Protein AF-A0A0R2CPC1-F1 (afdb_monomer_lite)

pLDDT: mean 73.14, std 15.4, range [54.59, 97.88]

Structure (mmCIF, N/CA/C/O backbone):
data_AF-A0A0R2CPC1-F1
#
_entry.id   AF-A0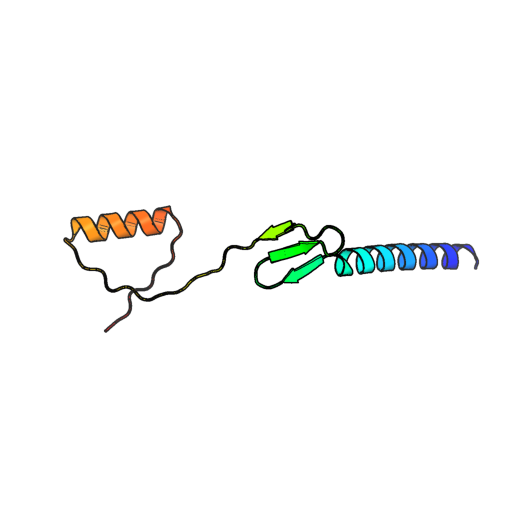A0R2CPC1-F1
#
loop_
_atom_site.group_PDB
_atom_site.id
_atom_site.type_symbol
_atom_site.label_atom_id
_atom_site.label_alt_id
_atom_site.label_comp_id
_atom_site.label_asym_id
_atom_site.label_entity_id
_atom_site.label_seq_id
_atom_site.pdbx_PDB_ins_code
_atom_site.Cartn_x
_atom_site.Cartn_y
_atom_site.Cartn_z
_atom_site.occupancy
_atom_site.B_iso_or_equiv
_atom_site.auth_seq_id
_atom_site.auth_comp_id
_atom_site.auth_asym_id
_atom_site.auth_atom_id
_atom_site.pdbx_PDB_model_num
ATOM 1 N N . MET A 1 1 ? 30.395 -24.227 -47.504 1.00 54.81 1 MET A N 1
ATOM 2 C CA . MET A 1 1 ? 31.121 -23.292 -46.615 1.00 54.81 1 MET A CA 1
ATOM 3 C C . MET A 1 1 ? 30.385 -21.952 -46.529 1.00 54.81 1 MET A C 1
ATOM 5 O O . MET A 1 1 ? 29.893 -21.657 -45.455 1.00 54.81 1 MET A O 1
ATOM 9 N N . GLN A 1 2 ? 30.123 -21.256 -47.645 1.00 57.84 2 GLN A N 1
ATOM 10 C CA . GLN A 1 2 ? 29.467 -19.927 -47.661 1.00 57.84 2 GLN A CA 1
ATOM 11 C C . GLN A 1 2 ? 28.066 -19.817 -47.009 1.00 57.84 2 GLN A C 1
ATOM 13 O O . GLN A 1 2 ? 27.732 -18.778 -46.450 1.00 57.84 2 GLN A O 1
ATOM 18 N N . GLN A 1 3 ? 27.226 -20.863 -47.037 1.00 57.22 3 GLN A N 1
ATOM 19 C CA . GLN A 1 3 ? 25.874 -20.781 -46.447 1.00 57.22 3 GLN A CA 1
ATOM 20 C C . GLN A 1 3 ? 25.860 -20.782 -44.905 1.00 57.22 3 GLN A C 1
ATOM 22 O O . GLN A 1 3 ? 24.925 -20.250 -44.310 1.00 57.22 3 GLN A O 1
ATOM 27 N N . LYS A 1 4 ? 26.884 -21.350 -44.246 1.00 58.19 4 LYS A N 1
ATOM 28 C CA . LYS A 1 4 ? 26.977 -21.350 -42.772 1.00 58.19 4 LYS A CA 1
ATOM 29 C C . LYS A 1 4 ? 27.379 -19.973 -42.234 1.00 58.19 4 LYS A C 1
ATOM 31 O O . LYS A 1 4 ? 26.779 -19.504 -41.273 1.00 58.19 4 LYS A O 1
ATOM 36 N N . GLU A 1 5 ? 28.294 -19.293 -42.920 1.00 59.47 5 GLU A N 1
ATOM 37 C CA . GLU A 1 5 ? 28.759 -17.948 -42.551 1.00 59.47 5 GLU A CA 1
ATOM 38 C C . GLU A 1 5 ? 27.647 -16.893 -42.676 1.00 59.47 5 GLU A C 1
ATOM 40 O O . GLU A 1 5 ? 27.516 -16.021 -41.819 1.00 59.47 5 GLU A O 1
ATOM 45 N N . ALA A 1 6 ? 26.776 -17.007 -43.687 1.00 60.31 6 ALA A N 1
ATOM 46 C CA . ALA A 1 6 ? 25.626 -16.112 -43.847 1.00 60.31 6 ALA A CA 1
ATOM 47 C C . ALA A 1 6 ? 24.577 -16.276 -42.728 1.00 60.31 6 ALA A C 1
ATOM 49 O O . ALA A 1 6 ? 23.959 -15.298 -42.304 1.00 60.31 6 ALA A O 1
ATOM 50 N N . ALA A 1 7 ? 24.381 -17.501 -42.229 1.00 62.25 7 ALA A N 1
ATOM 51 C CA . ALA A 1 7 ? 23.465 -17.777 -41.124 1.00 62.25 7 ALA A CA 1
ATOM 52 C C . ALA A 1 7 ? 24.022 -17.280 -39.778 1.00 62.25 7 ALA A C 1
ATOM 54 O O . ALA A 1 7 ? 23.280 -16.687 -38.994 1.00 62.25 7 ALA A O 1
ATOM 55 N N . GLU A 1 8 ? 25.322 -17.459 -39.526 1.00 61.41 8 GLU A N 1
ATOM 56 C CA . GLU A 1 8 ? 25.988 -16.890 -38.346 1.00 61.41 8 GLU A CA 1
ATOM 57 C C . GLU A 1 8 ? 26.019 -15.359 -38.374 1.00 61.41 8 GLU A C 1
ATOM 59 O O . GLU A 1 8 ? 25.762 -14.726 -37.353 1.00 61.41 8 GLU A O 1
ATOM 64 N N . SER A 1 9 ? 26.269 -14.750 -39.536 1.00 63.38 9 SER A N 1
ATOM 65 C CA . SER A 1 9 ? 26.252 -13.291 -39.695 1.00 63.38 9 SER A CA 1
ATOM 66 C C . SER A 1 9 ? 24.870 -12.696 -39.409 1.00 63.38 9 SER A C 1
ATOM 68 O O . SER A 1 9 ? 24.770 -11.699 -38.696 1.00 63.38 9 SER A O 1
ATOM 70 N N . ARG A 1 10 ? 23.791 -13.344 -39.874 1.00 62.19 10 ARG A N 1
ATOM 71 C CA . ARG A 1 10 ? 22.419 -12.912 -39.563 1.00 62.19 10 ARG A CA 1
ATOM 72 C C . ARG A 1 10 ? 22.095 -13.034 -38.078 1.00 62.19 10 ARG A C 1
ATOM 74 O O . ARG A 1 10 ? 21.542 -12.094 -37.526 1.00 62.19 10 ARG A O 1
ATOM 81 N N . ARG A 1 11 ? 22.478 -14.135 -37.421 1.00 62.12 11 ARG A N 1
ATOM 82 C CA . ARG A 1 11 ? 22.273 -14.302 -35.970 1.00 62.12 11 ARG A CA 1
ATOM 83 C C . ARG A 1 11 ? 22.997 -13.225 -35.167 1.00 62.12 11 ARG A C 1
ATOM 85 O O . ARG A 1 11 ? 22.365 -12.576 -34.344 1.00 62.12 11 ARG A O 1
ATOM 92 N N . LYS A 1 12 ? 24.266 -12.955 -35.489 1.00 61.38 12 LYS A N 1
ATOM 93 C CA . LYS A 1 12 ? 25.043 -11.880 -34.852 1.00 61.38 12 LYS A CA 1
ATOM 94 C C . LYS A 1 12 ? 24.432 -10.497 -35.083 1.00 61.38 12 LYS A C 1
ATOM 96 O O . LYS A 1 12 ? 24.440 -9.681 -34.172 1.00 61.38 12 LYS A O 1
ATOM 101 N N . ALA A 1 13 ? 23.880 -10.230 -36.268 1.00 62.97 13 ALA A N 1
ATOM 102 C CA . ALA A 1 13 ? 23.198 -8.967 -36.553 1.00 62.97 13 ALA A CA 1
ATOM 103 C C . ALA A 1 13 ? 21.897 -8.812 -35.747 1.00 62.97 13 ALA A C 1
ATOM 105 O O . ALA A 1 13 ? 21.617 -7.726 -35.249 1.00 62.97 13 ALA A O 1
ATOM 106 N N . THR A 1 14 ? 21.121 -9.886 -35.577 1.00 63.47 14 THR A N 1
ATOM 107 C CA . THR A 1 14 ? 19.898 -9.872 -34.757 1.00 63.47 14 THR A CA 1
ATOM 108 C C . THR A 1 14 ? 20.213 -9.736 -33.266 1.00 63.47 14 THR A C 1
ATOM 110 O O . THR A 1 14 ? 19.557 -8.967 -32.572 1.00 63.47 14 THR A O 1
ATOM 113 N N . GLU A 1 15 ? 21.246 -10.421 -32.774 1.00 60.16 15 GLU A N 1
ATOM 114 C CA . GLU A 1 15 ? 21.719 -10.289 -31.390 1.00 60.16 15 GLU A CA 1
ATOM 115 C C . GLU A 1 15 ? 22.287 -8.892 -31.113 1.00 60.16 15 GLU A C 1
ATOM 117 O O . GLU A 1 15 ? 22.009 -8.317 -30.064 1.00 60.16 15 GLU A O 1
ATOM 122 N N . ALA A 1 16 ? 23.017 -8.308 -32.068 1.00 60.34 16 ALA A N 1
ATOM 123 C CA . ALA A 1 16 ? 23.501 -6.936 -31.972 1.00 60.34 16 ALA A CA 1
ATOM 124 C C . ALA A 1 16 ? 22.351 -5.919 -32.003 1.00 60.34 16 ALA A C 1
ATOM 126 O O . ALA A 1 16 ? 22.364 -4.984 -31.212 1.00 60.34 16 ALA A O 1
ATOM 127 N N . ALA A 1 17 ? 21.335 -6.109 -32.850 1.00 59.97 17 ALA A N 1
ATOM 128 C CA . ALA A 1 17 ? 20.155 -5.244 -32.877 1.00 59.97 17 ALA A CA 1
ATOM 129 C C . ALA A 1 17 ? 19.377 -5.299 -31.552 1.00 59.97 17 ALA A C 1
ATOM 131 O O . ALA A 1 17 ? 19.048 -4.256 -30.999 1.00 59.97 17 ALA A O 1
ATOM 132 N N . ALA A 1 18 ? 19.181 -6.494 -30.989 1.00 59.75 18 ALA A N 1
ATOM 133 C CA . ALA A 1 18 ? 18.538 -6.664 -29.686 1.00 59.75 18 ALA A CA 1
ATOM 134 C C . ALA A 1 18 ? 19.378 -6.086 -28.531 1.00 59.75 18 ALA A C 1
ATOM 136 O O . ALA A 1 18 ? 18.834 -5.554 -27.565 1.00 59.75 18 ALA A O 1
ATOM 137 N N . ALA A 1 19 ? 20.710 -6.174 -28.614 1.00 58.31 19 ALA A N 1
ATOM 138 C CA . ALA A 1 19 ? 21.606 -5.541 -27.650 1.00 58.31 19 ALA A CA 1
ATOM 139 C C . ALA A 1 19 ? 21.557 -4.008 -27.751 1.00 58.31 19 ALA A C 1
ATOM 141 O O . ALA A 1 19 ? 21.537 -3.335 -26.725 1.00 58.31 19 ALA A O 1
ATOM 142 N N . VAL A 1 20 ? 21.479 -3.462 -28.968 1.00 60.06 20 VAL A N 1
ATOM 143 C CA . VAL A 1 20 ? 21.329 -2.022 -29.213 1.00 60.06 20 VAL A CA 1
ATOM 144 C C . VAL A 1 20 ? 19.968 -1.523 -28.724 1.00 60.06 20 VAL A C 1
ATOM 146 O O . VAL A 1 20 ? 19.922 -0.494 -28.064 1.00 60.06 20 VAL A O 1
ATOM 149 N N . GLU A 1 21 ? 18.875 -2.257 -28.947 1.00 56.41 21 GLU A N 1
ATOM 150 C CA . GLU A 1 21 ? 17.561 -1.915 -28.377 1.00 56.41 21 GLU A CA 1
ATOM 151 C C . GLU A 1 21 ? 17.557 -1.952 -26.845 1.00 56.41 21 GLU A C 1
ATOM 153 O O . GLU A 1 21 ? 17.012 -1.054 -26.212 1.00 56.41 21 GLU A O 1
ATOM 158 N N . LYS A 1 22 ? 18.239 -2.920 -26.221 1.00 5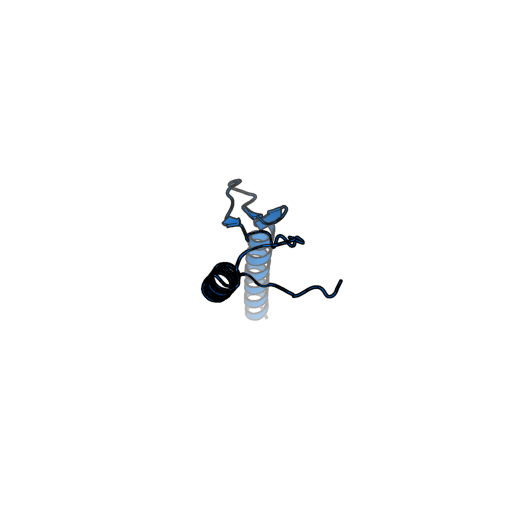7.72 22 LYS A N 1
ATOM 159 C CA . LYS A 1 22 ? 18.410 -2.933 -24.759 1.00 57.72 22 LYS A CA 1
ATOM 160 C C . LYS A 1 22 ? 19.259 -1.775 -24.239 1.00 57.72 22 LYS A C 1
ATOM 162 O O . LYS A 1 22 ? 19.018 -1.322 -23.130 1.00 57.72 22 LYS A O 1
ATOM 167 N N . MET A 1 23 ? 20.234 -1.289 -25.010 1.00 58.53 23 MET A N 1
ATOM 168 C CA . MET A 1 23 ? 21.014 -0.099 -24.644 1.00 58.53 23 MET A CA 1
ATOM 169 C C . MET A 1 23 ? 20.193 1.193 -24.718 1.00 58.53 23 MET A C 1
ATOM 171 O O . MET A 1 23 ? 20.565 2.167 -24.070 1.00 58.53 23 MET A O 1
ATOM 175 N N . LYS A 1 24 ? 19.092 1.200 -25.480 1.00 59.50 24 LYS A N 1
ATOM 176 C CA . LYS A 1 24 ? 18.205 2.360 -25.621 1.00 59.50 24 LYS A CA 1
ATOM 177 C C . LYS A 1 24 ? 17.242 2.535 -24.450 1.00 59.50 24 LYS A C 1
ATOM 179 O O . LYS A 1 24 ? 16.654 3.601 -24.323 1.00 59.50 24 LYS A O 1
ATOM 184 N N . LEU A 1 25 ? 17.106 1.534 -23.584 1.00 56.97 25 LEU A N 1
ATOM 185 C CA . LEU A 1 25 ? 16.283 1.591 -22.382 1.00 56.97 25 LEU A CA 1
ATOM 186 C C . LEU A 1 25 ? 17.208 1.675 -21.168 1.00 56.97 25 LEU A C 1
ATOM 188 O O . LEU A 1 25 ? 17.911 0.717 -20.847 1.00 56.97 25 LEU A O 1
ATOM 192 N N . GLN A 1 26 ? 17.224 2.821 -20.490 1.00 61.84 26 GLN A N 1
ATOM 193 C CA . GLN A 1 26 ? 17.953 2.979 -19.235 1.00 61.84 26 GLN A CA 1
ATOM 194 C C . GLN A 1 26 ? 16.983 3.036 -18.065 1.00 61.84 26 GLN A C 1
ATOM 196 O O . GLN A 1 26 ? 16.017 3.796 -18.061 1.00 61.84 26 GLN A O 1
ATOM 201 N N . GLN A 1 27 ? 17.276 2.242 -17.041 1.00 54.59 27 GLN A N 1
ATOM 202 C CA . GLN A 1 27 ? 16.579 2.317 -15.769 1.00 54.59 27 GLN A CA 1
ATOM 203 C C . GLN A 1 27 ? 17.152 3.495 -14.972 1.00 54.59 27 GLN A C 1
ATOM 205 O O . GLN A 1 27 ? 18.341 3.516 -14.644 1.00 54.59 27 GLN A O 1
ATOM 210 N N . TYR A 1 28 ? 16.320 4.493 -14.694 1.00 55.62 28 TYR A N 1
ATOM 211 C CA . TYR A 1 28 ? 16.660 5.646 -13.872 1.00 55.62 28 TYR A CA 1
ATOM 212 C C . TYR A 1 28 ? 15.669 5.729 -12.710 1.00 55.62 28 TYR A C 1
ATOM 214 O O . TYR A 1 28 ? 14.489 6.015 -12.902 1.00 55.62 28 TYR A O 1
ATOM 222 N N . HIS A 1 29 ? 16.154 5.463 -11.494 1.00 65.44 29 HIS A N 1
ATOM 223 C CA . HIS A 1 29 ? 15.305 5.187 -10.327 1.00 65.44 29 HIS A CA 1
ATOM 224 C C . HIS A 1 29 ? 14.287 4.071 -10.635 1.00 65.44 29 HIS A C 1
ATOM 226 O O . HIS A 1 29 ? 14.682 2.972 -11.014 1.00 65.44 29 HIS A O 1
ATOM 232 N N . GLU A 1 30 ? 12.994 4.355 -10.489 1.00 60.66 30 GLU A N 1
ATOM 233 C CA . GLU A 1 30 ? 11.879 3.415 -10.670 1.00 60.66 30 GLU A CA 1
ATOM 234 C C . GLU A 1 30 ? 11.246 3.531 -12.060 1.00 60.66 30 GLU A C 1
ATOM 236 O O . GLU A 1 30 ? 10.158 3.020 -12.325 1.00 60.66 30 GLU A O 1
ATOM 241 N N . GLN A 1 31 ? 11.915 4.256 -12.955 1.00 55.47 31 GLN A N 1
ATOM 242 C CA . GLN A 1 31 ? 11.421 4.553 -14.284 1.00 55.47 31 GLN A CA 1
ATOM 243 C C . GLN A 1 31 ? 12.355 3.948 -15.322 1.00 55.47 31 GLN A C 1
ATOM 245 O O . GLN A 1 31 ? 13.575 4.108 -15.274 1.00 55.47 31 GLN A O 1
ATOM 250 N N . THR A 1 32 ? 11.774 3.248 -16.285 1.00 67.38 32 THR A N 1
ATOM 251 C CA . THR A 1 32 ? 12.467 2.869 -17.513 1.00 67.38 32 THR A CA 1
ATOM 252 C C . THR A 1 32 ? 12.297 4.011 -18.497 1.00 67.38 32 THR A C 1
ATOM 254 O O . THR A 1 32 ? 11.172 4.329 -18.881 1.00 67.38 32 THR A O 1
ATOM 257 N N . ILE A 1 33 ? 13.406 4.637 -18.877 1.00 62.44 33 ILE A N 1
ATOM 258 C CA . ILE A 1 33 ? 13.435 5.766 -19.802 1.00 62.44 33 ILE A CA 1
ATOM 259 C C . ILE A 1 33 ? 13.967 5.277 -21.146 1.00 62.44 33 ILE A C 1
ATOM 261 O O . ILE A 1 33 ? 15.010 4.620 -21.211 1.00 62.44 33 ILE A O 1
ATOM 265 N N . ASP A 1 34 ? 13.258 5.623 -22.216 1.00 68.94 34 ASP A N 1
ATOM 266 C CA . ASP A 1 34 ? 13.780 5.534 -23.571 1.00 68.94 34 ASP A CA 1
ATOM 267 C C . ASP A 1 34 ? 14.797 6.662 -23.771 1.00 68.94 34 ASP A C 1
ATOM 269 O O . ASP A 1 34 ? 14.477 7.848 -23.731 1.00 68.94 34 ASP A O 1
ATOM 273 N N . THR A 1 35 ? 16.057 6.290 -23.933 1.00 64.69 35 THR A N 1
ATOM 274 C CA . THR A 1 35 ? 17.180 7.224 -24.076 1.00 64.69 35 THR A CA 1
ATOM 275 C C . THR A 1 35 ? 17.227 7.940 -25.428 1.00 64.69 35 THR A C 1
ATOM 277 O O . THR A 1 35 ? 17.958 8.922 -25.548 1.00 64.69 35 THR A O 1
ATOM 280 N N . GLU A 1 36 ? 16.473 7.493 -26.440 1.00 68.81 36 GLU A N 1
ATOM 281 C CA . GLU A 1 36 ? 16.374 8.176 -27.736 1.00 68.81 36 GLU A CA 1
ATOM 282 C C . GLU A 1 36 ? 15.307 9.273 -27.724 1.00 68.81 36 GLU A C 1
ATOM 284 O O . GLU A 1 36 ? 15.523 10.336 -28.310 1.00 68.81 36 GLU A O 1
ATOM 289 N N . THR A 1 37 ? 14.168 9.039 -27.065 1.00 67.69 37 THR A N 1
ATOM 290 C CA . THR A 1 37 ? 13.048 9.999 -27.031 1.00 67.69 37 THR A CA 1
ATOM 291 C C . THR A 1 37 ? 12.978 10.813 -25.740 1.00 67.69 37 THR A C 1
ATOM 293 O O . THR A 1 37 ? 12.386 11.892 -25.724 1.00 67.69 37 THR A O 1
ATOM 296 N N . GLY A 1 38 ? 13.599 10.327 -24.663 1.00 61.69 38 GLY A N 1
ATOM 297 C CA . GLY A 1 38 ? 13.477 10.886 -23.317 1.00 61.69 38 GLY A CA 1
ATOM 298 C C . GLY A 1 38 ? 12.139 10.570 -22.640 1.00 61.69 38 GLY A C 1
ATOM 299 O O . GLY A 1 38 ? 11.825 11.175 -21.615 1.00 61.69 38 GLY A O 1
ATOM 300 N N . GLU A 1 39 ? 11.337 9.660 -23.200 1.00 65.56 39 GLU A N 1
ATOM 301 C CA . GLU A 1 39 ? 10.026 9.298 -22.661 1.00 65.56 39 GLU A CA 1
ATOM 302 C C . GLU A 1 39 ? 10.124 8.195 -21.598 1.00 65.56 39 GLU A C 1
ATOM 304 O O . GLU A 1 39 ? 10.926 7.263 -21.688 1.00 65.56 39 GLU A O 1
ATOM 309 N N . ILE A 1 40 ? 9.272 8.295 -20.575 1.00 64.69 40 ILE A N 1
ATOM 310 C CA . ILE A 1 40 ? 9.136 7.276 -19.532 1.00 64.69 40 ILE A CA 1
ATOM 311 C C . ILE A 1 40 ? 8.261 6.152 -20.091 1.00 64.69 40 ILE A C 1
ATOM 313 O O . ILE A 1 40 ? 7.064 6.333 -20.303 1.00 64.69 40 ILE A O 1
ATOM 317 N N . VAL A 1 41 ? 8.862 4.989 -20.320 1.00 65.94 41 VAL A N 1
ATOM 318 C CA . VAL A 1 41 ? 8.214 3.821 -20.940 1.00 65.94 41 VAL A CA 1
ATOM 319 C C . VAL A 1 41 ? 7.508 2.953 -19.898 1.00 65.94 41 VAL A C 1
ATOM 321 O O . VAL A 1 41 ? 6.516 2.291 -20.193 1.00 65.94 41 VAL A O 1
ATOM 324 N N . ALA A 1 42 ? 7.998 2.971 -18.659 1.00 58.97 42 ALA A N 1
ATOM 325 C CA . ALA A 1 42 ? 7.367 2.317 -17.520 1.00 58.97 42 ALA A CA 1
ATOM 326 C C . ALA A 1 42 ? 7.791 3.021 -16.229 1.00 58.97 42 ALA A C 1
ATOM 328 O O . ALA A 1 42 ? 8.974 3.299 -16.053 1.00 58.97 42 ALA A O 1
ATOM 329 N N . ALA A 1 43 ? 6.844 3.290 -15.333 1.00 56.09 43 ALA A N 1
ATOM 330 C CA . ALA A 1 43 ? 7.110 3.698 -13.958 1.00 56.09 43 ALA A CA 1
ATOM 331 C C . ALA A 1 43 ? 6.601 2.578 -13.053 1.00 56.09 43 ALA A C 1
ATOM 333 O O . ALA A 1 43 ? 5.391 2.352 -12.976 1.00 56.09 43 ALA A O 1
ATOM 334 N N . GLU A 1 44 ? 7.508 1.840 -12.424 1.00 59.75 44 GLU A N 1
ATOM 335 C CA . GLU A 1 44 ? 7.116 0.907 -11.375 1.00 59.75 44 GLU A CA 1
ATOM 336 C C . GLU A 1 44 ? 6.831 1.737 -10.117 1.00 59.75 44 GLU A C 1
ATOM 338 O O . GLU A 1 44 ? 7.659 2.565 -9.739 1.00 59.75 44 GLU A O 1
ATOM 343 N N . PRO A 1 45 ? 5.647 1.620 -9.496 1.00 60.62 45 PRO A N 1
ATOM 344 C CA . PRO A 1 45 ? 5.376 2.357 -8.272 1.00 60.62 45 PRO A CA 1
ATOM 345 C C . PRO A 1 45 ? 6.344 1.908 -7.172 1.00 60.62 45 PRO A C 1
ATOM 347 O O . PRO A 1 45 ? 6.466 0.710 -6.907 1.00 60.62 45 PRO A O 1
ATOM 350 N N . SER A 1 46 ? 6.995 2.873 -6.516 1.00 66.44 46 SER A N 1
ATOM 351 C CA . SER A 1 46 ? 7.799 2.640 -5.315 1.00 66.44 46 SER A CA 1
ATOM 352 C C . SER A 1 46 ? 6.990 1.886 -4.279 1.00 66.44 46 SER A C 1
ATOM 354 O O . SER A 1 46 ? 5.914 2.340 -3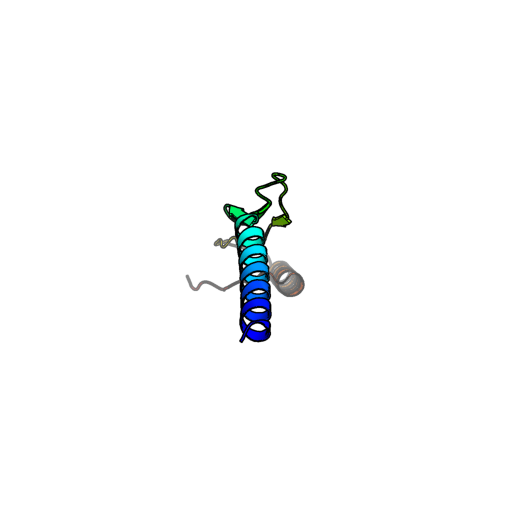.877 1.00 66.44 46 SER A O 1
ATOM 356 N N . LEU A 1 47 ? 7.544 0.798 -3.753 1.00 68.75 47 LEU A N 1
ATOM 357 C CA . LEU A 1 47 ? 7.083 0.283 -2.471 1.00 68.75 47 LEU A CA 1
ATOM 358 C C . LEU A 1 47 ? 7.596 1.222 -1.376 1.00 68.75 47 LEU A C 1
ATOM 360 O O . LEU A 1 47 ? 8.801 1.365 -1.176 1.00 68.75 47 LEU A O 1
ATOM 364 N N . ILE A 1 48 ? 6.671 1.881 -0.680 1.00 78.12 48 ILE A N 1
AT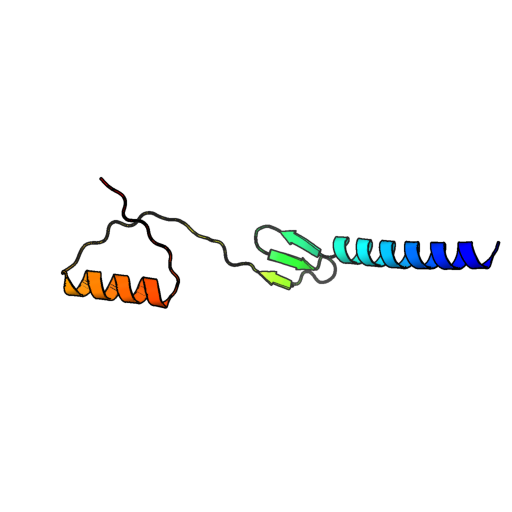OM 365 C CA . ILE A 1 48 ? 6.972 2.722 0.479 1.00 78.12 48 ILE A CA 1
ATOM 366 C C . ILE A 1 48 ? 6.538 1.963 1.729 1.00 78.12 48 ILE A C 1
ATOM 368 O O . ILE A 1 48 ? 5.349 1.722 1.929 1.00 78.12 48 ILE A O 1
ATOM 372 N N . GLU A 1 49 ? 7.500 1.630 2.587 1.00 82.56 49 GLU A N 1
ATOM 373 C CA . GLU A 1 49 ? 7.251 1.032 3.898 1.00 82.56 49 GLU A CA 1
ATOM 374 C C . GLU A 1 49 ? 7.327 2.105 4.994 1.00 82.56 49 GLU A C 1
ATOM 376 O O . GLU A 1 49 ? 8.220 2.958 5.001 1.00 82.56 49 GLU A O 1
ATOM 381 N N . THR A 1 50 ? 6.373 2.098 5.928 1.00 83.12 50 THR A N 1
ATOM 382 C CA . THR A 1 50 ? 6.371 3.021 7.070 1.00 83.12 50 THR A CA 1
ATOM 383 C C . THR A 1 50 ? 5.616 2.445 8.266 1.00 83.12 50 THR A C 1
ATOM 385 O O . THR A 1 50 ? 4.729 1.606 8.112 1.00 83.12 50 THR A O 1
ATOM 388 N N . THR A 1 51 ? 5.928 2.937 9.467 1.00 89.31 51 THR A N 1
ATOM 389 C CA . THR A 1 51 ? 5.289 2.507 10.717 1.00 89.31 51 THR A CA 1
ATOM 390 C C . THR A 1 51 ? 4.291 3.552 11.199 1.00 89.31 51 THR A C 1
ATOM 392 O O . THR A 1 51 ? 4.658 4.688 11.501 1.00 89.31 51 THR A O 1
ATOM 395 N N . LEU A 1 52 ? 3.024 3.155 11.344 1.00 87.62 52 LEU A N 1
ATOM 396 C CA . LEU A 1 52 ? 1.950 4.011 11.849 1.00 87.62 52 LEU A CA 1
ATOM 397 C C . LEU A 1 52 ? 1.413 3.496 13.186 1.00 87.62 52 LEU A C 1
ATOM 399 O O . LEU A 1 52 ? 1.116 2.313 13.342 1.00 87.62 52 LEU A O 1
ATOM 403 N N . LYS A 1 53 ? 1.202 4.407 14.142 1.00 90.50 53 LYS A N 1
ATOM 404 C CA . LYS A 1 53 ? 0.408 4.125 15.344 1.00 90.50 53 LYS A CA 1
ATOM 405 C C . LYS A 1 53 ? -1.042 4.514 15.086 1.00 90.50 53 LYS A C 1
ATOM 407 O O . LYS A 1 53 ? -1.342 5.690 14.897 1.00 90.50 53 LYS A O 1
ATOM 412 N N . ILE A 1 54 ? -1.936 3.533 15.128 1.00 91.19 54 ILE A N 1
ATOM 413 C CA . ILE A 1 54 ? -3.355 3.710 14.808 1.00 91.19 54 ILE A CA 1
ATOM 414 C C . ILE A 1 54 ? -4.192 3.459 16.065 1.00 91.19 54 ILE A C 1
ATOM 416 O O . ILE A 1 54 ? -4.007 2.455 16.750 1.00 91.19 54 ILE A O 1
ATOM 420 N N . SER A 1 55 ? -5.123 4.368 16.357 1.00 94.25 55 SER A N 1
ATOM 421 C CA . SER A 1 55 ? -6.022 4.294 17.514 1.00 94.25 55 SER A CA 1
ATOM 422 C C . SER A 1 55 ? -7.454 4.585 17.076 1.00 94.25 55 SER A C 1
ATOM 424 O O . SER A 1 55 ? -7.686 5.510 16.303 1.00 94.25 55 SER A O 1
ATOM 426 N N . GLY A 1 56 ? -8.420 3.831 17.595 1.00 94.12 56 GLY A N 1
ATOM 427 C CA . GLY A 1 56 ? -9.837 4.008 17.284 1.00 94.12 56 GLY A CA 1
ATOM 428 C C . GLY A 1 56 ? -10.716 3.040 18.070 1.00 94.12 56 GLY A C 1
ATOM 429 O O . GLY A 1 56 ? -10.221 2.245 18.874 1.00 94.12 56 GLY A O 1
ATOM 430 N N . THR A 1 57 ? -12.026 3.095 17.841 1.00 97.88 57 THR A N 1
ATOM 431 C CA . THR A 1 57 ? -12.961 2.094 18.370 1.00 97.88 57 THR A CA 1
ATOM 432 C C . THR A 1 57 ? -12.762 0.746 17.673 1.00 97.88 57 THR A C 1
ATOM 434 O O . THR A 1 57 ? -12.210 0.665 16.574 1.00 97.88 57 THR A O 1
ATOM 437 N N . LYS A 1 58 ? -13.258 -0.339 18.282 1.00 96.12 58 LYS A N 1
ATOM 438 C CA . LYS A 1 58 ? -13.193 -1.682 17.684 1.00 96.12 58 LYS A CA 1
ATOM 439 C C . LYS A 1 58 ? -13.782 -1.712 16.268 1.00 96.12 58 LYS A C 1
ATOM 441 O O . LYS A 1 58 ? -13.197 -2.317 15.380 1.00 96.12 58 LYS A O 1
ATOM 446 N N . GLU A 1 59 ? -14.916 -1.048 16.060 1.00 97.69 59 GLU A N 1
ATOM 447 C CA . GLU A 1 59 ? -15.601 -0.982 14.764 1.00 97.69 59 GLU A CA 1
ATOM 448 C C . GLU A 1 59 ? -14.748 -0.270 13.708 1.00 97.69 59 GLU A C 1
ATOM 450 O O . GLU A 1 59 ? -14.617 -0.766 12.591 1.00 97.69 59 GLU A O 1
ATOM 455 N N . GLN A 1 60 ? -14.103 0.841 14.080 1.00 96.94 60 GLN A N 1
ATOM 456 C CA . GLN A 1 60 ? -13.205 1.587 13.195 1.00 96.94 60 GLN A CA 1
ATOM 457 C C . GLN A 1 60 ? -11.981 0.757 12.796 1.00 96.94 60 GLN A C 1
ATOM 459 O O . GLN A 1 60 ? -11.614 0.727 11.624 1.00 96.94 60 GLN A O 1
ATOM 464 N N . LEU A 1 61 ? -11.372 0.045 13.748 1.00 95.81 61 LEU A N 1
ATOM 465 C CA . LEU A 1 61 ? -10.195 -0.784 13.477 1.00 95.81 61 LEU A CA 1
ATOM 466 C C . LEU A 1 61 ? -10.532 -2.005 12.608 1.00 95.81 61 LEU A C 1
ATOM 468 O O . LEU A 1 61 ? -9.740 -2.387 11.750 1.00 95.81 61 LEU A O 1
ATOM 472 N N . VAL A 1 62 ? -11.722 -2.592 12.772 1.00 96.31 62 VAL A N 1
ATOM 473 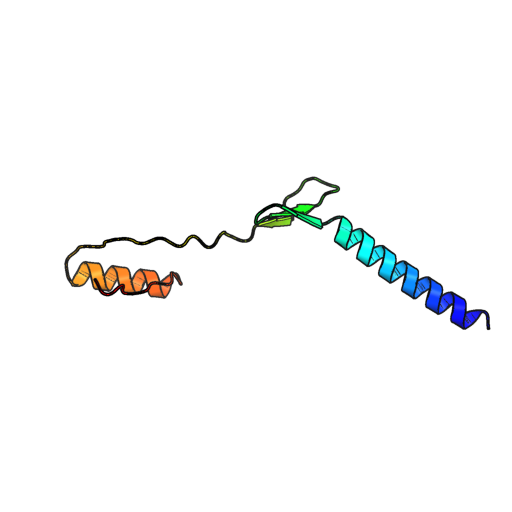C CA . VAL A 1 62 ? -12.205 -3.674 11.898 1.00 96.31 62 VAL A CA 1
ATOM 474 C C . VAL A 1 62 ? -12.481 -3.162 10.482 1.00 96.31 62 VAL A C 1
ATOM 476 O O . VAL A 1 62 ? -12.109 -3.827 9.515 1.00 96.31 62 VAL A O 1
ATOM 479 N N . ALA A 1 63 ? -13.099 -1.985 10.346 1.00 97.19 63 ALA A N 1
ATOM 480 C CA . ALA A 1 63 ? -13.347 -1.372 9.043 1.00 97.19 63 ALA A CA 1
ATOM 481 C C . ALA A 1 63 ? -12.037 -1.048 8.307 1.00 97.19 63 ALA A C 1
ATOM 483 O O . ALA A 1 63 ? -11.912 -1.350 7.122 1.00 97.19 63 ALA A O 1
ATOM 484 N N . LEU A 1 64 ? -11.044 -0.509 9.021 1.00 95.75 64 LEU A N 1
ATOM 485 C CA . LEU A 1 64 ? -9.715 -0.252 8.472 1.00 95.75 64 LEU A CA 1
ATOM 486 C C . LEU A 1 64 ? -9.039 -1.542 7.998 1.00 95.75 64 LEU A C 1
ATOM 488 O O . LEU A 1 64 ? -8.559 -1.589 6.870 1.00 95.75 64 LEU A O 1
ATOM 492 N N . LYS A 1 65 ? -9.052 -2.599 8.822 1.00 93.69 65 LYS A N 1
ATOM 493 C CA . LYS A 1 65 ? -8.497 -3.905 8.444 1.00 93.69 65 LYS A CA 1
ATOM 494 C C . LYS A 1 65 ? -9.096 -4.398 7.124 1.00 93.69 65 LYS A C 1
ATOM 496 O O . LYS A 1 65 ? -8.365 -4.776 6.218 1.00 93.69 65 LYS A O 1
ATOM 501 N N . LYS A 1 66 ? -10.427 -4.353 7.011 1.00 96.38 66 LYS A N 1
ATOM 502 C CA . LYS A 1 66 ? -11.139 -4.779 5.802 1.00 96.38 66 LYS A CA 1
ATOM 503 C C . LYS A 1 66 ? -10.707 -3.974 4.573 1.00 96.38 66 LYS A C 1
ATOM 505 O O . LYS A 1 66 ? -10.450 -4.563 3.533 1.00 96.38 66 LYS A O 1
ATOM 510 N N . TYR A 1 67 ? -10.592 -2.654 4.703 1.00 95.62 67 TYR A N 1
ATOM 511 C CA . TYR A 1 67 ? -10.126 -1.791 3.617 1.00 95.62 67 TYR A CA 1
ATOM 512 C C . TYR A 1 67 ? -8.700 -2.142 3.163 1.00 95.62 67 TYR A C 1
ATOM 514 O O . TYR A 1 67 ? -8.438 -2.211 1.964 1.00 95.62 67 TYR A O 1
ATOM 522 N N . MET A 1 68 ? -7.781 -2.389 4.102 1.00 94.50 68 MET A N 1
ATOM 523 C CA . MET A 1 68 ? -6.396 -2.757 3.780 1.00 94.50 68 MET A CA 1
ATOM 524 C C . MET A 1 68 ? -6.330 -4.109 3.060 1.00 94.50 68 MET A C 1
ATOM 526 O O . MET A 1 68 ? -5.654 -4.220 2.040 1.00 94.50 68 MET A O 1
ATOM 530 N N . ASP A 1 69 ? -7.113 -5.093 3.521 1.00 94.19 69 ASP A N 1
ATOM 531 C CA . ASP A 1 69 ? -7.221 -6.402 2.868 1.00 94.19 69 ASP A CA 1
ATOM 532 C C . ASP A 1 69 ? -7.793 -6.276 1.433 1.00 94.19 69 ASP A C 1
ATOM 534 O O . ASP A 1 69 ? -7.306 -6.926 0.511 1.00 94.19 69 ASP A O 1
ATOM 538 N N . GLU A 1 70 ? -8.810 -5.428 1.217 1.00 96.50 70 GLU A N 1
ATOM 539 C CA . GLU A 1 70 ? -9.448 -5.211 -0.097 1.00 96.50 70 GLU A CA 1
ATOM 540 C C . GLU A 1 70 ? -8.567 -4.434 -1.089 1.00 96.50 70 GLU A C 1
ATOM 542 O O . GLU A 1 70 ? -8.712 -4.597 -2.300 1.00 96.50 70 GLU A O 1
ATOM 547 N N . THR A 1 71 ? -7.666 -3.586 -0.590 1.00 92.50 71 THR A N 1
ATOM 548 C CA . THR A 1 71 ? -6.778 -2.748 -1.416 1.00 92.50 71 THR A CA 1
ATOM 549 C C . THR A 1 71 ? -5.397 -3.359 -1.644 1.00 92.50 71 THR A C 1
ATOM 551 O O . THR A 1 71 ? -4.612 -2.800 -2.406 1.00 92.50 71 THR A O 1
ATOM 554 N N . GLY A 1 72 ? -5.101 -4.506 -1.023 1.00 89.62 72 GLY A N 1
ATOM 555 C CA . GLY A 1 72 ? -3.798 -5.164 -1.123 1.00 89.62 72 GLY A CA 1
ATOM 556 C C . GLY A 1 72 ? -2.683 -4.428 -0.378 1.00 89.62 72 GLY A C 1
ATOM 557 O O . GLY A 1 72 ? -1.514 -4.617 -0.700 1.00 89.62 72 GLY A O 1
ATOM 558 N N . ILE A 1 73 ? -3.028 -3.578 0.596 1.00 89.38 73 ILE A N 1
ATOM 559 C CA . ILE A 1 73 ? -2.040 -2.931 1.461 1.00 89.38 73 ILE A CA 1
ATOM 560 C C . ILE A 1 73 ? -1.582 -3.960 2.490 1.00 89.38 73 ILE A C 1
ATOM 562 O O . ILE A 1 73 ? -2.362 -4.387 3.343 1.00 89.38 73 ILE A O 1
ATOM 566 N N . GLU A 1 74 ? -0.311 -4.335 2.427 1.00 90.06 74 GLU A N 1
ATOM 567 C CA . GLU A 1 74 ? 0.297 -5.233 3.404 1.00 90.06 74 GLU A CA 1
ATOM 568 C C . GLU A 1 74 ? 0.497 -4.516 4.747 1.00 90.06 74 GLU A C 1
ATOM 570 O O . GLU A 1 74 ? 0.824 -3.329 4.806 1.00 90.06 74 GLU A O 1
ATOM 575 N N . TYR A 1 75 ? 0.262 -5.229 5.848 1.00 90.12 75 TYR A N 1
ATOM 576 C CA . TYR A 1 75 ? 0.480 -4.708 7.193 1.00 90.12 75 TYR A CA 1
ATOM 577 C C . TYR A 1 75 ? 0.943 -5.795 8.146 1.00 90.12 75 TYR A C 1
ATOM 579 O O . TYR A 1 75 ? 0.489 -6.939 8.099 1.00 90.12 75 TYR A O 1
ATOM 587 N N . GLU A 1 76 ? 1.795 -5.388 9.080 1.00 87.94 76 GLU A N 1
ATOM 588 C CA . GLU A 1 76 ? 2.261 -6.221 10.174 1.00 87.94 76 GLU A CA 1
ATOM 589 C C . GLU A 1 76 ? 1.850 -5.602 11.511 1.00 87.94 76 GLU A C 1
ATOM 591 O O . GLU A 1 76 ? 1.885 -4.384 11.713 1.00 87.94 76 GLU A O 1
ATOM 596 N N . ARG A 1 77 ? 1.452 -6.458 12.455 1.00 84.06 77 ARG A N 1
ATOM 597 C CA . ARG A 1 77 ? 1.274 -6.040 13.840 1.00 84.06 77 ARG A CA 1
ATOM 598 C C . ARG A 1 77 ? 2.631 -6.079 14.534 1.00 84.06 77 ARG A C 1
ATOM 600 O O . ARG A 1 77 ? 3.086 -7.153 14.906 1.00 84.06 77 ARG A O 1
ATOM 607 N N . LEU A 1 78 ? 3.210 -4.910 14.785 1.00 80.94 78 LEU A N 1
ATOM 608 C CA . LEU A 1 78 ? 4.405 -4.801 15.617 1.00 80.94 78 LEU A CA 1
ATOM 609 C C . LEU A 1 78 ? 4.035 -5.035 17.092 1.00 80.94 78 LEU A C 1
ATOM 611 O O . LEU A 1 78 ? 3.151 -4.362 17.635 1.00 80.94 78 LEU A O 1
ATOM 615 N N . GLU A 1 79 ? 4.681 -6.011 17.730 1.00 73.94 79 GLU A N 1
ATOM 616 C CA . GLU A 1 79 ? 4.657 -6.156 19.188 1.00 73.94 79 GLU A CA 1
ATOM 617 C C . GLU A 1 79 ? 5.504 -5.029 19.801 1.00 73.94 79 GLU A C 1
ATOM 619 O O . GLU A 1 79 ? 6.617 -4.768 19.343 1.00 73.94 79 GLU A O 1
ATOM 624 N N . VAL A 1 80 ? 4.947 -4.317 20.786 1.00 60.59 80 VAL A N 1
ATOM 625 C CA . VAL A 1 80 ? 5.606 -3.203 21.496 1.00 60.59 80 VAL A CA 1
ATOM 626 C C . VAL A 1 80 ? 6.072 -3.676 22.860 1.00 60.59 80 VAL A C 1
ATOM 628 O O . VAL A 1 80 ? 5.251 -4.342 23.533 1.00 60.59 80 VAL A O 1
#

Organism: NCBI:txid1423796

Sequence (80 aa):
MQQKEAAESRRKATEAAAAVEKMKLQQYHEQTIDTETGEIVAAEPSLIETTLKISGTKEQLVALKKYMDETGIEYERLEV

Foldseek 3Di:
DVVVVVVVVVVVVVVVVVVVQVVQWDDDPQFTARNVPRDGPDGDDDDDDDDDDDDDDPVVVVVVVVVCVVVVPDDDDDDD

Radius of gyration: 25.28 Å; chains: 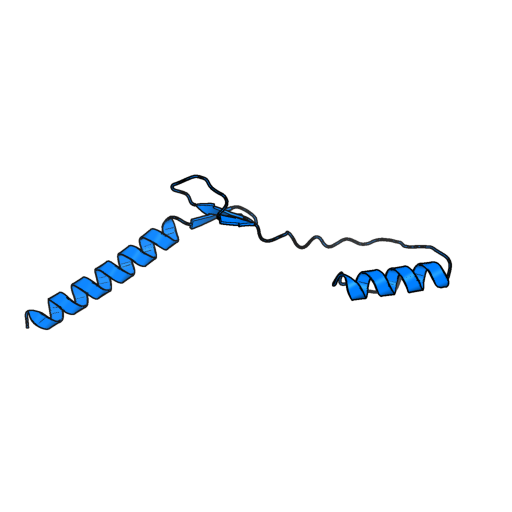1; bounding box: 47×34×69 Å

Secondary structure (DSSP, 8-state):
-HHHHHHHHHHHHHHHHHHHHHHTEEEETTEEEETTT--EEEEPPP-----------HHHHHHHHHHHHHHT--------